Protein AF-A0A2V5JLV6-F1 (afdb_monomer_lite)

Radius of gyration: 25.16 Å; chains: 1; bounding box: 58×33×82 Å

Structure (mmCIF, N/CA/C/O backbone):
data_AF-A0A2V5JLV6-F1
#
_entry.id   AF-A0A2V5JLV6-F1
#
loop_
_atom_site.group_PDB
_atom_site.id
_atom_site.type_symbol
_atom_site.label_atom_id
_atom_site.label_alt_id
_atom_site.label_comp_id
_atom_site.label_asym_id
_atom_site.label_entity_id
_atom_site.label_seq_id
_atom_site.pdbx_PDB_ins_code
_atom_site.Cartn_x
_atom_site.Cartn_y
_atom_site.Cartn_z
_atom_site.occupancy
_atom_site.B_iso_or_equiv
_atom_site.auth_seq_id
_atom_site.auth_comp_id
_atom_site.auth_asym_id
_atom_site.auth_atom_id
_atom_site.pdbx_PDB_model_num
ATOM 1 N N . MET A 1 1 ? 35.215 11.491 -62.407 1.00 51.59 1 MET A N 1
ATOM 2 C CA . MET A 1 1 ? 34.231 10.432 -62.072 1.00 51.59 1 MET A CA 1
ATOM 3 C C . MET A 1 1 ? 34.161 10.226 -60.549 1.00 51.59 1 MET A C 1
ATOM 5 O O . MET A 1 1 ? 34.977 9.497 -60.019 1.00 51.59 1 MET A O 1
ATOM 9 N N . LYS A 1 2 ? 33.256 10.909 -59.821 1.00 55.75 2 LYS A N 1
ATOM 10 C CA . LYS A 1 2 ? 32.978 10.683 -58.368 1.00 55.75 2 LYS A CA 1
ATOM 11 C C . LYS A 1 2 ? 31.490 10.863 -57.978 1.00 55.75 2 LYS A C 1
ATOM 13 O O . LYS A 1 2 ? 31.109 10.663 -56.832 1.00 55.75 2 LYS A O 1
ATOM 18 N N . ARG A 1 3 ? 30.624 11.228 -58.936 1.00 58.38 3 ARG A N 1
ATOM 19 C CA . ARG A 1 3 ? 29.204 11.570 -58.717 1.00 58.38 3 ARG A CA 1
ATOM 20 C C . ARG A 1 3 ? 28.261 10.416 -58.307 1.00 58.38 3 ARG A C 1
ATOM 22 O O . ARG A 1 3 ? 27.319 10.72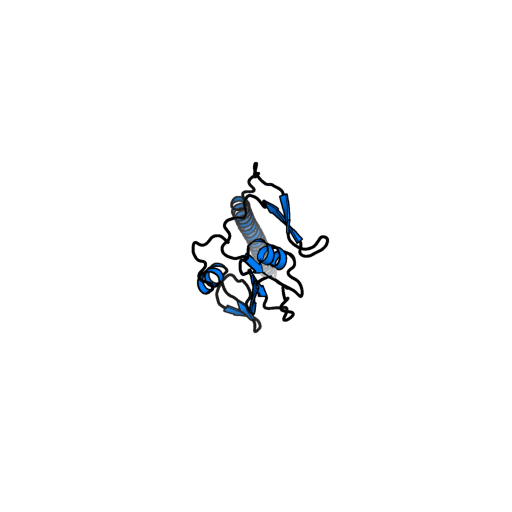1 -57.579 1.00 58.38 3 ARG A O 1
ATOM 29 N N . PRO A 1 4 ? 28.441 9.142 -58.720 1.00 61.03 4 PRO A N 1
ATOM 30 C CA . PRO A 1 4 ? 27.474 8.096 -58.368 1.00 61.03 4 PRO A CA 1
ATOM 31 C C . PRO A 1 4 ? 27.591 7.648 -56.904 1.00 61.03 4 PRO A C 1
ATOM 33 O O . PRO A 1 4 ? 26.571 7.474 -56.249 1.00 61.03 4 PRO A O 1
ATOM 36 N N . SER A 1 5 ? 28.810 7.564 -56.358 1.00 62.44 5 SER A N 1
ATOM 37 C CA . SER A 1 5 ? 29.052 7.182 -54.955 1.00 62.44 5 SER A CA 1
ATOM 38 C C . SER A 1 5 ? 28.413 8.167 -53.969 1.00 62.44 5 SER A C 1
ATOM 40 O O . SER A 1 5 ? 27.720 7.741 -53.055 1.00 62.44 5 SER A O 1
ATOM 42 N N . ILE A 1 6 ? 28.531 9.476 -54.218 1.00 68.44 6 ILE A N 1
ATOM 43 C CA . ILE A 1 6 ? 27.923 10.515 -53.371 1.00 68.44 6 ILE A CA 1
ATOM 44 C C . ILE A 1 6 ? 26.389 10.401 -53.367 1.00 68.44 6 ILE A C 1
ATOM 46 O O . ILE A 1 6 ? 25.769 10.466 -52.310 1.00 68.44 6 ILE A O 1
ATOM 50 N N . ARG A 1 7 ? 25.763 10.178 -54.532 1.00 73.00 7 ARG A N 1
ATOM 51 C CA . ARG A 1 7 ? 24.299 10.023 -54.638 1.00 73.00 7 ARG A CA 1
ATOM 52 C C . ARG A 1 7 ? 23.785 8.788 -53.900 1.00 73.00 7 ARG A C 1
ATOM 54 O O . ARG A 1 7 ? 22.744 8.867 -53.258 1.00 73.00 7 ARG A O 1
ATOM 61 N N . ILE A 1 8 ? 24.523 7.680 -53.969 1.00 76.88 8 ILE A N 1
ATOM 62 C CA . ILE A 1 8 ? 24.183 6.447 -53.250 1.00 76.88 8 ILE A CA 1
ATOM 63 C C . ILE A 1 8 ? 24.282 6.677 -51.741 1.00 76.88 8 ILE A C 1
ATOM 65 O O . ILE A 1 8 ? 23.348 6.346 -51.019 1.00 76.88 8 ILE A O 1
ATOM 69 N N . THR A 1 9 ? 25.353 7.312 -51.258 1.00 77.31 9 THR A N 1
ATOM 70 C CA . THR A 1 9 ? 25.503 7.617 -49.828 1.00 77.31 9 THR A CA 1
ATOM 71 C C . THR A 1 9 ? 24.380 8.521 -49.317 1.00 77.31 9 THR A C 1
ATOM 73 O O . THR A 1 9 ? 23.790 8.218 -48.285 1.00 77.31 9 THR A O 1
ATOM 76 N N . PHE A 1 10 ? 24.019 9.583 -50.047 1.00 80.62 10 PHE A N 1
ATOM 77 C CA . PHE A 1 10 ? 22.891 10.441 -49.665 1.00 80.62 10 PHE A CA 1
ATOM 78 C C . PHE A 1 10 ? 21.557 9.687 -49.644 1.00 80.62 10 PHE A C 1
ATOM 80 O O . PHE A 1 10 ? 20.774 9.878 -48.717 1.00 80.62 10 PHE A O 1
ATOM 87 N N . ALA A 1 11 ? 21.308 8.809 -50.620 1.00 81.19 11 ALA A N 1
ATOM 88 C CA . ALA A 1 11 ? 20.097 7.993 -50.647 1.00 81.19 11 ALA A CA 1
ATOM 89 C C . ALA A 1 11 ? 20.026 7.033 -49.448 1.00 81.19 11 ALA A C 1
ATOM 91 O O . ALA A 1 11 ? 18.981 6.928 -48.812 1.00 81.19 11 ALA A O 1
ATOM 92 N N . VAL A 1 12 ? 21.141 6.386 -49.095 1.00 85.38 12 VAL A N 1
ATOM 93 C CA . VAL A 1 12 ? 21.223 5.487 -47.932 1.00 85.38 12 VAL A CA 1
ATOM 94 C C . VAL A 1 12 ? 20.997 6.249 -46.624 1.00 85.38 12 VAL A C 1
ATOM 96 O O . VAL A 1 12 ? 20.219 5.797 -45.788 1.00 85.38 12 VAL A O 1
ATOM 99 N N . VAL A 1 13 ? 21.616 7.422 -46.455 1.00 87.56 13 VAL A N 1
ATOM 100 C CA . VAL A 1 13 ? 21.426 8.258 -45.256 1.00 87.56 13 VAL A CA 1
ATOM 101 C C . VAL A 1 13 ? 19.980 8.744 -45.145 1.00 87.56 13 VAL A C 1
ATOM 103 O O . VAL A 1 13 ? 19.395 8.670 -44.067 1.00 87.56 13 VAL A O 1
ATOM 106 N N . ALA A 1 14 ? 19.374 9.187 -46.250 1.00 86.88 14 ALA A N 1
ATOM 107 C CA . ALA A 1 14 ? 17.980 9.622 -46.264 1.00 86.88 14 ALA A CA 1
ATOM 108 C C . ALA A 1 14 ? 17.012 8.474 -45.923 1.00 86.88 14 ALA A C 1
ATOM 110 O O . ALA A 1 14 ? 16.089 8.668 -45.134 1.00 86.88 14 ALA A O 1
ATOM 111 N N . LEU A 1 15 ? 17.248 7.271 -46.458 1.00 87.56 15 LEU A N 1
ATOM 112 C CA . LEU A 1 15 ? 16.465 6.073 -46.137 1.00 87.56 15 LEU A CA 1
ATOM 113 C C . LEU A 1 15 ? 16.605 5.672 -44.665 1.00 87.56 15 LEU A C 1
ATOM 115 O O . LEU A 1 15 ? 15.603 5.373 -44.019 1.00 87.56 15 LEU A O 1
ATOM 119 N N . ALA A 1 16 ? 17.823 5.703 -44.119 1.00 87.44 16 ALA A N 1
ATOM 120 C CA . ALA A 1 16 ? 18.063 5.404 -42.711 1.00 87.44 16 ALA A CA 1
ATOM 121 C C . ALA A 1 16 ? 17.366 6.420 -41.791 1.00 87.44 16 ALA A C 1
ATOM 123 O O . ALA A 1 16 ? 16.689 6.026 -40.843 1.00 87.44 16 ALA A O 1
ATOM 124 N N . ALA A 1 17 ? 17.461 7.717 -42.100 1.00 87.12 17 ALA A N 1
ATOM 125 C CA . ALA A 1 17 ? 16.777 8.767 -41.347 1.00 87.12 17 ALA A CA 1
ATOM 126 C C . ALA A 1 17 ? 15.247 8.614 -41.406 1.00 87.12 17 ALA A C 1
ATOM 128 O O . ALA A 1 17 ? 14.577 8.711 -40.378 1.00 87.12 17 ALA A O 1
ATOM 129 N N . ALA A 1 18 ? 14.691 8.309 -42.582 1.00 88.81 18 ALA A N 1
ATOM 130 C CA . ALA A 1 18 ? 13.265 8.039 -42.736 1.00 88.81 18 ALA A CA 1
ATOM 131 C C . ALA A 1 18 ? 12.822 6.813 -41.920 1.00 88.81 18 ALA A C 1
ATOM 133 O O . ALA A 1 18 ? 11.799 6.872 -41.243 1.00 88.81 18 ALA A O 1
ATOM 134 N N . ALA A 1 19 ? 13.604 5.728 -41.921 1.00 89.25 19 ALA A N 1
ATOM 135 C CA . ALA A 1 19 ? 13.303 4.529 -41.140 1.00 89.25 19 ALA A CA 1
ATOM 136 C C . ALA A 1 19 ? 13.286 4.802 -39.625 1.00 89.25 19 ALA A C 1
ATOM 138 O O . ALA A 1 19 ? 12.398 4.308 -38.931 1.00 89.25 19 ALA A O 1
ATOM 139 N N . VAL A 1 20 ? 14.217 5.620 -39.119 1.00 90.88 20 VAL A N 1
ATOM 140 C CA . VAL A 1 20 ? 14.240 6.042 -37.706 1.00 90.88 20 VAL A CA 1
ATOM 141 C C . VAL A 1 20 ? 12.990 6.852 -37.361 1.00 90.88 20 VAL A C 1
ATOM 143 O O . VAL A 1 20 ? 12.290 6.510 -36.410 1.00 90.88 20 VAL A O 1
ATOM 146 N N . LEU A 1 21 ? 12.650 7.860 -38.171 1.00 88.69 21 LEU A N 1
ATOM 147 C CA . LEU A 1 21 ? 11.466 8.698 -37.947 1.00 88.69 21 LEU A CA 1
ATOM 148 C C . LEU A 1 21 ? 10.163 7.886 -37.976 1.00 88.69 21 LEU A C 1
ATOM 150 O O . LEU A 1 21 ? 9.298 8.067 -37.119 1.00 88.69 21 LEU A O 1
ATOM 154 N N . ILE A 1 22 ? 10.026 6.965 -38.934 1.00 90.44 22 ILE A N 1
ATOM 155 C CA . ILE A 1 22 ? 8.870 6.062 -39.030 1.00 90.44 22 ILE A CA 1
ATOM 156 C C . ILE A 1 22 ? 8.808 5.142 -37.804 1.00 90.44 22 ILE A C 1
ATOM 158 O O . ILE A 1 22 ? 7.731 4.944 -37.239 1.00 90.44 22 ILE A O 1
ATOM 162 N N . GLY A 1 23 ? 9.951 4.609 -37.363 1.00 89.12 23 GLY A N 1
ATOM 163 C CA . GLY A 1 23 ? 10.047 3.786 -36.159 1.00 89.12 23 GLY A CA 1
ATOM 164 C C . GLY A 1 23 ? 9.605 4.531 -34.899 1.00 89.12 23 GLY A C 1
ATOM 165 O O . GLY A 1 23 ? 8.836 3.990 -34.101 1.00 89.12 23 GLY A O 1
ATOM 166 N N . ASP A 1 24 ? 10.022 5.786 -34.739 1.00 90.31 24 ASP A N 1
ATOM 167 C CA . ASP A 1 24 ? 9.635 6.614 -33.595 1.00 90.31 24 ASP A CA 1
ATOM 168 C C . ASP A 1 24 ? 8.149 6.979 -33.620 1.00 90.31 24 ASP A C 1
ATOM 170 O O . ASP A 1 24 ? 7.482 6.881 -32.585 1.00 90.31 24 ASP A O 1
ATOM 174 N N . LEU A 1 25 ? 7.597 7.314 -34.790 1.00 91.50 25 LEU A N 1
ATOM 175 C CA . LEU A 1 25 ? 6.160 7.542 -34.974 1.00 91.50 25 LEU A CA 1
ATOM 176 C C . LEU A 1 25 ? 5.340 6.291 -34.632 1.00 91.50 25 LEU A C 1
ATOM 178 O O . LEU A 1 25 ? 4.337 6.388 -33.920 1.00 91.50 25 LEU A O 1
ATOM 182 N N . ALA A 1 26 ? 5.780 5.112 -35.081 1.00 91.44 26 ALA A N 1
ATOM 183 C CA . ALA A 1 26 ? 5.123 3.842 -34.779 1.00 91.44 26 ALA A CA 1
ATOM 184 C C . ALA A 1 26 ? 5.162 3.519 -33.275 1.00 91.44 26 ALA A C 1
ATOM 186 O O . ALA A 1 26 ? 4.138 3.151 -32.696 1.00 91.44 26 ALA A O 1
ATOM 187 N N . ARG A 1 27 ? 6.310 3.725 -32.613 1.00 91.69 27 ARG A N 1
ATOM 188 C CA . ARG A 1 27 ? 6.448 3.567 -31.154 1.00 91.69 27 ARG A CA 1
ATOM 189 C C . ARG A 1 27 ? 5.552 4.534 -30.385 1.00 91.69 27 ARG A C 1
ATOM 191 O O . ARG A 1 27 ? 4.897 4.121 -29.430 1.00 91.69 27 ARG A O 1
ATOM 198 N N . HIS A 1 28 ? 5.472 5.794 -30.813 1.00 92.00 28 HIS A N 1
ATOM 199 C CA . HIS A 1 28 ? 4.573 6.780 -30.210 1.00 92.00 28 HIS A CA 1
ATOM 200 C C . HIS A 1 28 ? 3.107 6.380 -30.372 1.00 92.00 28 HIS A C 1
ATOM 202 O O . HIS A 1 28 ? 2.340 6.465 -29.413 1.00 92.00 28 HIS A O 1
ATOM 208 N N . ALA A 1 29 ? 2.711 5.909 -31.557 1.00 93.00 29 ALA A N 1
ATOM 209 C CA . ALA A 1 29 ? 1.353 5.441 -31.806 1.00 93.00 29 ALA A CA 1
ATOM 210 C C . ALA A 1 29 ? 0.996 4.222 -30.939 1.00 93.00 29 ALA A C 1
ATOM 212 O O . ALA A 1 29 ? -0.059 4.215 -30.306 1.00 93.00 29 ALA A O 1
ATOM 213 N N . ALA A 1 30 ? 1.893 3.237 -30.840 1.00 94.00 30 ALA A N 1
ATOM 214 C CA . ALA A 1 30 ? 1.713 2.075 -29.971 1.00 94.00 30 ALA A CA 1
ATOM 215 C C . ALA A 1 30 ? 1.623 2.477 -28.489 1.00 94.00 30 ALA A C 1
ATOM 217 O O . ALA A 1 30 ? 0.721 2.039 -27.776 1.00 94.00 30 ALA A O 1
ATOM 218 N N . GLY A 1 31 ? 2.506 3.372 -28.037 1.00 94.19 31 GLY A N 1
ATOM 219 C CA . GLY A 1 31 ? 2.486 3.894 -26.674 1.00 94.19 31 GLY A CA 1
ATOM 220 C C . GLY A 1 31 ? 1.229 4.707 -26.355 1.00 94.19 31 GLY A C 1
ATOM 221 O O . GLY A 1 31 ? 0.770 4.687 -25.215 1.00 94.19 31 GLY A O 1
ATOM 222 N N . ARG A 1 32 ? 0.656 5.425 -27.327 1.00 94.56 32 ARG A N 1
ATOM 223 C CA . ARG A 1 32 ? -0.630 6.116 -27.158 1.00 94.56 32 ARG A CA 1
ATOM 224 C C . ARG A 1 32 ? -1.766 5.113 -26.991 1.00 94.56 32 ARG A C 1
ATOM 226 O O . ARG A 1 32 ? -2.487 5.203 -26.007 1.00 94.56 32 ARG A O 1
ATOM 233 N N . LYS A 1 33 ? -1.846 4.116 -27.878 1.00 95.69 33 LYS A N 1
ATOM 234 C CA . LYS A 1 33 ? -2.871 3.064 -27.823 1.00 95.69 33 LYS A CA 1
ATOM 235 C C . LYS A 1 33 ? -2.853 2.310 -26.488 1.00 95.69 33 LYS A C 1
ATOM 237 O O . LYS A 1 33 ? -3.906 2.024 -25.936 1.00 95.69 33 LYS A O 1
ATOM 242 N N . LEU A 1 34 ? -1.665 2.025 -25.946 1.00 94.75 34 LEU A N 1
ATOM 243 C CA . LEU A 1 34 ? -1.534 1.405 -24.625 1.00 94.75 34 LEU A CA 1
ATOM 244 C C . LEU A 1 34 ? -2.044 2.317 -23.499 1.00 94.75 34 LEU A C 1
ATOM 246 O O . LEU A 1 34 ? -2.761 1.850 -22.624 1.00 94.75 34 LEU A O 1
ATOM 250 N N . ARG A 1 35 ? -1.701 3.612 -23.516 1.00 93.75 35 ARG A N 1
ATOM 251 C CA . ARG A 1 35 ? -2.194 4.571 -22.511 1.00 93.75 35 ARG A CA 1
ATOM 252 C C . ARG A 1 35 ? -3.705 4.735 -22.569 1.00 93.75 35 ARG A C 1
ATOM 254 O O . ARG A 1 35 ? -4.329 4.798 -21.523 1.00 93.75 35 ARG A O 1
ATOM 261 N N . GLU A 1 36 ? -4.275 4.790 -23.769 1.00 94.38 36 GLU A N 1
ATOM 262 C CA . GLU A 1 36 ? -5.726 4.844 -23.971 1.00 94.38 36 GLU A CA 1
ATOM 263 C C . GLU A 1 36 ? -6.404 3.582 -23.434 1.00 94.38 36 GLU A C 1
ATOM 265 O O . GLU A 1 36 ? -7.407 3.695 -22.739 1.00 94.38 36 GLU A O 1
ATOM 270 N N . ALA A 1 37 ? -5.828 2.400 -23.682 1.00 93.38 37 ALA A N 1
ATOM 271 C CA . ALA A 1 37 ? -6.331 1.149 -23.120 1.00 93.38 37 ALA A CA 1
ATOM 272 C C . ALA A 1 37 ? -6.275 1.155 -21.583 1.00 93.38 37 ALA A C 1
ATOM 274 O O . ALA A 1 37 ? -7.284 0.903 -20.944 1.00 93.38 37 ALA A O 1
ATOM 275 N N . ILE A 1 38 ? -5.138 1.527 -20.983 1.00 92.06 38 ILE A N 1
ATOM 276 C CA . ILE A 1 38 ? -5.003 1.620 -19.518 1.00 92.06 38 ILE A CA 1
ATOM 277 C C . ILE A 1 38 ? -5.976 2.651 -18.936 1.00 92.06 38 ILE A C 1
ATOM 279 O O . ILE A 1 38 ? -6.621 2.386 -17.928 1.00 92.06 38 ILE A O 1
ATOM 283 N N . LEU A 1 39 ? -6.100 3.824 -19.560 1.00 89.88 39 LEU A N 1
ATOM 284 C CA . LEU A 1 39 ? -7.040 4.851 -19.117 1.00 89.88 39 LEU A CA 1
ATOM 285 C C . LEU A 1 39 ? -8.487 4.355 -19.211 1.00 89.88 39 LEU A C 1
ATOM 287 O O . LEU A 1 39 ? -9.287 4.700 -18.353 1.00 89.88 39 LEU A O 1
ATOM 291 N N . ALA A 1 40 ? -8.817 3.533 -20.210 1.00 90.31 40 ALA A N 1
ATOM 292 C CA . ALA A 1 40 ? -10.134 2.920 -20.318 1.00 90.31 40 ALA A CA 1
ATOM 293 C C . ALA A 1 40 ? -10.412 1.903 -19.196 1.00 90.31 40 ALA A C 1
ATOM 295 O O . ALA A 1 40 ? -11.569 1.752 -18.819 1.00 90.31 40 ALA A O 1
ATOM 296 N N . GLU A 1 41 ? -9.392 1.267 -18.615 1.00 90.94 41 GLU A N 1
ATOM 297 C CA . GLU A 1 41 ? -9.557 0.420 -17.420 1.00 90.94 41 GLU A CA 1
ATOM 298 C C . GLU A 1 41 ? -9.776 1.249 -16.142 1.00 90.94 41 GLU A C 1
ATOM 300 O O . GLU A 1 41 ? -10.450 0.814 -15.207 1.00 90.94 41 GLU A O 1
ATOM 305 N N . LEU A 1 42 ? -9.241 2.475 -16.093 1.00 88.31 42 LEU A N 1
ATOM 306 C CA . LEU A 1 42 ? -9.490 3.415 -15.004 1.00 88.31 42 LEU A CA 1
ATOM 307 C C . LEU A 1 42 ? -10.884 4.026 -15.184 1.00 88.31 42 LEU A C 1
ATOM 309 O O . LEU A 1 42 ? -11.054 5.044 -15.850 1.00 88.31 42 LEU A O 1
ATOM 313 N N . GLN A 1 43 ? -11.888 3.398 -14.574 1.00 83.06 43 GLN A N 1
ATOM 314 C CA . GLN A 1 43 ? -13.281 3.850 -14.576 1.00 83.06 43 GLN A CA 1
ATOM 315 C C . GLN A 1 43 ? -13.652 4.468 -13.214 1.00 83.06 43 GLN A C 1
ATOM 317 O O . GLN A 1 43 ? -14.191 3.765 -12.355 1.00 83.06 43 GLN A O 1
ATOM 322 N N . PRO A 1 44 ? -13.380 5.769 -12.962 1.00 81.38 44 PRO A N 1
ATOM 323 C CA . PRO A 1 44 ? -13.852 6.430 -11.755 1.00 81.38 44 PRO A CA 1
ATOM 324 C C . PRO A 1 44 ? -15.374 6.355 -11.680 1.00 81.38 44 PRO A C 1
ATOM 326 O O . PRO A 1 44 ? -16.082 6.827 -12.569 1.00 81.38 44 PRO A O 1
ATOM 329 N N . VAL A 1 45 ? -15.881 5.800 -10.587 1.00 82.50 45 VAL A N 1
ATOM 330 C CA . VAL A 1 45 ? -17.311 5.796 -10.287 1.00 82.50 45 VAL A CA 1
ATOM 331 C C . VAL A 1 45 ? -17.592 6.792 -9.172 1.00 82.50 45 VAL A C 1
ATOM 333 O O . VAL A 1 45 ? -16.911 6.821 -8.148 1.00 82.50 45 VAL A O 1
ATOM 336 N N . ALA A 1 46 ? -18.613 7.626 -9.361 1.00 83.81 46 ALA A N 1
ATOM 337 C CA . ALA A 1 46 ? -19.096 8.491 -8.296 1.00 83.81 46 ALA A CA 1
ATOM 338 C C . ALA A 1 46 ? -19.882 7.647 -7.281 1.00 83.81 46 ALA A C 1
ATOM 340 O O . ALA A 1 46 ? -21.011 7.225 -7.550 1.00 83.81 46 ALA A O 1
ATOM 341 N N . LEU A 1 47 ? -19.291 7.405 -6.111 1.00 86.50 47 LEU A N 1
ATOM 342 C CA . LEU A 1 47 ? -19.970 6.733 -5.006 1.00 86.50 47 LEU A CA 1
ATOM 343 C C . LEU A 1 47 ? -20.974 7.696 -4.360 1.00 86.50 47 LEU A C 1
ATOM 345 O O . LEU A 1 47 ? -20.594 8.718 -3.793 1.00 86.50 47 LEU A O 1
ATOM 349 N N . LYS A 1 48 ? -22.271 7.377 -4.444 1.00 87.75 48 LYS A N 1
ATOM 350 C CA . LYS A 1 48 ? -23.347 8.225 -3.894 1.00 87.75 48 LYS A CA 1
ATOM 351 C C . LYS A 1 48 ? -23.544 8.070 -2.382 1.00 87.75 48 LYS A C 1
ATOM 353 O O . LYS A 1 48 ? -24.145 8.938 -1.764 1.00 87.75 48 LYS A O 1
ATOM 358 N N . ASN A 1 49 ? -23.069 6.975 -1.795 1.00 92.69 49 ASN A N 1
ATOM 359 C CA . ASN A 1 49 ? -23.259 6.609 -0.391 1.00 92.69 49 ASN A CA 1
ATOM 360 C C . ASN A 1 49 ? -21.920 6.518 0.357 1.00 92.69 49 ASN A C 1
ATOM 362 O O . ASN A 1 49 ? -21.704 5.576 1.108 1.00 92.69 49 ASN A O 1
ATOM 366 N N . CYS A 1 50 ? -21.012 7.466 0.127 1.00 93.81 50 CYS A N 1
ATOM 367 C CA . CYS A 1 50 ? -19.712 7.515 0.788 1.00 93.81 50 CYS A CA 1
ATOM 368 C C . CYS A 1 50 ? -19.706 8.566 1.903 1.00 93.81 50 CYS A C 1
ATOM 370 O O . CYS A 1 50 ? -19.812 9.764 1.636 1.00 93.81 50 CYS A O 1
ATOM 372 N N . THR A 1 51 ? -19.525 8.123 3.142 1.00 95.56 51 THR A N 1
ATOM 373 C CA . THR A 1 51 ? -19.190 8.986 4.274 1.00 95.56 51 THR A CA 1
ATOM 374 C C . THR A 1 51 ? -17.673 9.110 4.332 1.00 95.56 51 THR A C 1
ATOM 376 O O . THR A 1 51 ? -16.973 8.180 4.733 1.00 95.56 51 THR A O 1
ATOM 379 N N . LEU A 1 52 ? -17.154 10.247 3.865 1.00 95.19 52 LEU A N 1
ATOM 380 C CA . LEU A 1 52 ? -15.714 10.488 3.821 1.00 95.19 52 LEU A CA 1
ATOM 381 C C . LEU A 1 52 ? -15.144 10.643 5.232 1.00 95.19 52 LEU A C 1
ATOM 383 O O . LEU A 1 52 ? -15.558 11.515 5.997 1.00 95.19 52 LEU A O 1
ATOM 387 N N . LYS A 1 53 ? -14.122 9.846 5.530 1.00 95.44 53 LYS A N 1
ATOM 388 C CA . LYS A 1 53 ? -13.355 9.893 6.770 1.00 95.44 53 LYS A CA 1
ATOM 389 C C . LYS A 1 53 ? -11.869 9.865 6.456 1.00 95.44 53 LYS A C 1
ATOM 391 O O . LYS A 1 53 ? -11.427 9.135 5.572 1.00 95.44 53 LYS A O 1
ATOM 396 N N . ARG A 1 54 ? -11.093 10.655 7.196 1.00 96.06 54 ARG A N 1
ATOM 397 C CA . ARG A 1 54 ? -9.631 10.579 7.166 1.00 96.06 54 ARG A CA 1
ATOM 398 C C . ARG A 1 54 ? -9.154 9.381 7.989 1.00 96.06 54 ARG A C 1
ATOM 400 O O . ARG A 1 54 ? -9.581 9.226 9.133 1.00 96.06 54 ARG A O 1
ATOM 407 N N . PHE A 1 55 ? -8.257 8.601 7.404 1.00 96.75 55 PHE A N 1
ATOM 408 C CA . PHE A 1 55 ? -7.485 7.542 8.043 1.00 96.75 55 PHE A CA 1
ATOM 409 C C . PHE A 1 55 ? -6.018 7.937 8.043 1.00 96.75 55 PHE A C 1
ATOM 411 O O . PHE A 1 55 ? -5.526 8.347 6.996 1.00 96.75 55 PHE A O 1
ATOM 418 N N . GLY A 1 56 ? -5.339 7.824 9.181 1.00 95.88 56 GLY A N 1
ATOM 419 C CA . GLY A 1 56 ? -3.953 8.272 9.344 1.00 95.88 56 GLY A CA 1
ATOM 420 C C . GLY A 1 56 ? -3.821 9.759 9.690 1.00 95.88 56 GLY A C 1
ATOM 421 O O . GLY A 1 56 ? -4.783 10.403 10.122 1.00 95.88 56 GLY A O 1
ATOM 422 N N . SER A 1 57 ? -2.613 10.310 9.552 1.00 92.69 57 SER A N 1
ATOM 423 C CA . SER A 1 57 ? -2.293 11.642 10.081 1.00 92.69 57 SER A CA 1
ATOM 424 C C . SER A 1 57 ? -2.889 12.801 9.254 1.00 92.69 57 SER A C 1
ATOM 426 O O . SER A 1 57 ? -3.408 12.638 8.143 1.00 92.69 57 SER A O 1
ATOM 428 N N . ALA A 1 58 ? -2.860 14.011 9.822 1.00 90.56 58 ALA A N 1
ATOM 429 C CA . ALA A 1 58 ? -3.426 15.207 9.198 1.00 90.56 58 ALA A CA 1
ATOM 430 C C . ALA A 1 58 ? -2.612 15.723 7.999 1.00 90.56 58 ALA A C 1
ATOM 432 O O . ALA A 1 58 ? -3.207 16.255 7.061 1.00 90.56 58 ALA A O 1
ATOM 433 N N . ASN A 1 59 ? -1.284 15.569 8.036 1.00 83.69 59 ASN A N 1
ATOM 434 C CA . ASN A 1 59 ? -0.370 16.230 7.099 1.00 83.69 59 ASN A CA 1
ATOM 435 C C . ASN A 1 59 ? 0.291 15.252 6.121 1.00 83.69 59 ASN A C 1
ATOM 437 O O . ASN A 1 59 ? 0.379 15.564 4.938 1.00 83.69 59 ASN A O 1
ATOM 441 N N . ASP A 1 60 ? 0.737 14.092 6.607 1.00 83.69 60 ASP A N 1
ATOM 442 C CA . ASP A 1 60 ? 1.418 13.069 5.807 1.00 83.69 60 ASP A CA 1
ATOM 443 C C . ASP A 1 60 ? 1.049 11.660 6.292 1.00 83.69 60 ASP A C 1
ATOM 445 O O . ASP A 1 60 ? 0.858 11.442 7.484 1.00 83.69 60 ASP A O 1
ATOM 449 N N . GLY A 1 61 ? 0.889 10.707 5.380 1.00 87.06 61 GLY A N 1
ATOM 450 C CA . GLY A 1 61 ? 0.464 9.347 5.721 1.00 87.06 61 GLY A CA 1
ATOM 451 C C . GLY A 1 61 ? -1.032 9.198 6.020 1.00 87.06 61 GLY A C 1
ATOM 452 O O . GLY A 1 61 ? -1.427 8.205 6.625 1.00 87.06 61 GLY A O 1
ATOM 453 N N . GLY A 1 62 ? -1.878 10.159 5.621 1.00 92.38 62 GLY A N 1
ATOM 454 C CA . GLY A 1 62 ? -3.329 10.068 5.801 1.00 92.38 62 GLY A CA 1
ATOM 455 C C . GLY A 1 62 ? -4.152 10.219 4.519 1.00 92.38 62 GLY A C 1
ATOM 456 O O . GLY A 1 62 ? -3.896 11.109 3.709 1.00 92.38 62 GLY A O 1
ATOM 457 N N . TYR A 1 63 ? -5.199 9.402 4.381 1.00 93.81 63 TYR A N 1
ATOM 458 C CA . TYR A 1 63 ? -6.055 9.310 3.192 1.00 93.81 63 TYR A CA 1
ATOM 459 C C . TYR A 1 63 ? -7.538 9.463 3.537 1.00 93.81 63 TYR A C 1
ATOM 461 O O . TYR A 1 63 ? -7.978 9.095 4.626 1.00 93.81 63 TYR A O 1
ATOM 469 N N . LEU A 1 64 ? -8.325 9.998 2.600 1.00 93.56 64 LEU A N 1
ATOM 470 C CA . LEU A 1 64 ? -9.785 9.974 2.692 1.00 93.56 64 LEU A CA 1
ATOM 471 C C . LEU A 1 64 ? -10.314 8.641 2.158 1.00 93.56 64 LEU A C 1
ATOM 473 O O . LEU A 1 64 ? -10.006 8.261 1.031 1.00 93.56 64 LEU A O 1
ATOM 477 N N . MET A 1 65 ? -11.140 7.967 2.952 1.00 93.94 65 MET A N 1
ATOM 478 C CA . MET A 1 65 ? -11.828 6.730 2.582 1.00 93.94 65 MET A CA 1
ATOM 479 C C . MET A 1 65 ? -13.318 6.829 2.922 1.00 93.94 65 MET A C 1
ATOM 481 O O . MET A 1 65 ? -13.729 7.675 3.717 1.00 93.94 65 MET A O 1
ATOM 485 N N . CYS A 1 66 ? -14.129 5.951 2.336 1.00 94.19 66 CYS A N 1
ATOM 486 C CA . CYS A 1 66 ? -15.544 5.814 2.675 1.00 94.19 66 CYS A CA 1
ATOM 487 C C . CYS A 1 66 ? -15.697 4.896 3.895 1.00 94.19 66 CYS A C 1
ATOM 489 O O . CYS A 1 66 ? -15.709 3.675 3.743 1.00 94.19 66 CYS A O 1
ATOM 491 N N . GLU A 1 67 ? -15.811 5.458 5.102 1.00 95.19 67 GLU A N 1
ATOM 492 C CA . GLU A 1 67 ? -15.808 4.658 6.343 1.00 95.19 67 GLU A CA 1
ATOM 493 C C . GLU A 1 67 ? -16.967 3.664 6.420 1.00 95.19 67 GLU A C 1
ATOM 495 O O . GLU A 1 67 ? -16.838 2.589 6.989 1.00 95.19 67 GLU A O 1
ATOM 500 N N . ASN A 1 68 ? -18.096 3.999 5.806 1.00 94.44 68 ASN A N 1
ATOM 501 C CA . ASN A 1 68 ? -19.299 3.182 5.828 1.00 94.44 68 ASN A CA 1
ATOM 502 C C . ASN A 1 68 ? -19.312 2.075 4.756 1.00 94.44 68 ASN A C 1
ATOM 504 O O . ASN A 1 68 ? -20.299 1.349 4.668 1.00 94.44 68 ASN A O 1
ATOM 508 N N . LEU A 1 69 ? -18.275 1.986 3.911 1.00 92.62 69 LEU A N 1
ATOM 509 C CA . LEU A 1 69 ? -18.179 1.015 2.809 1.00 92.62 69 LEU A CA 1
ATOM 510 C C . LEU A 1 69 ? -16.946 0.107 2.896 1.00 92.62 69 LEU A C 1
ATOM 512 O O . LEU A 1 69 ? -16.794 -0.772 2.053 1.00 92.62 69 LEU A O 1
ATOM 516 N N . VAL A 1 70 ? -16.058 0.332 3.867 1.00 92.00 70 VAL A N 1
ATOM 517 C CA . VAL A 1 70 ? -14.816 -0.446 4.004 1.00 92.00 70 VAL A CA 1
ATOM 518 C C . VAL A 1 70 ? -15.043 -1.794 4.688 1.00 92.00 70 VAL A C 1
ATOM 520 O O . VAL A 1 70 ? -14.324 -2.747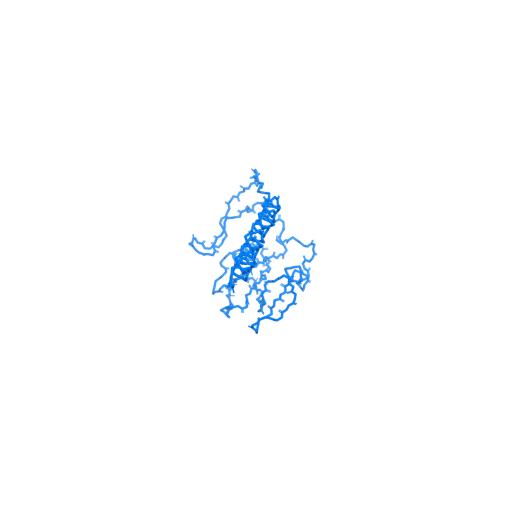 4.417 1.00 92.00 70 VAL A O 1
ATOM 523 N N . GLU A 1 71 ? -16.056 -1.898 5.548 1.00 91.44 71 GLU A N 1
ATOM 524 C CA . GLU A 1 71 ? -16.377 -3.151 6.222 1.00 91.44 71 GLU A CA 1
ATOM 525 C C . GLU A 1 71 ? -17.309 -4.045 5.392 1.00 91.44 71 GLU A C 1
ATOM 527 O O . GLU A 1 71 ? -18.202 -3.559 4.688 1.00 91.44 71 GLU A O 1
ATOM 532 N N . PRO A 1 72 ? -17.182 -5.376 5.536 1.00 92.12 72 PRO A N 1
ATOM 533 C CA . PRO A 1 72 ? -16.153 -6.096 6.288 1.00 92.12 72 PRO A CA 1
ATOM 534 C C . PRO A 1 72 ? -14.802 -6.107 5.559 1.00 92.12 72 PRO A C 1
ATOM 536 O O . PRO A 1 72 ? -14.752 -6.217 4.333 1.00 92.12 72 PRO A O 1
ATOM 539 N N . LEU A 1 73 ? -13.731 -6.055 6.347 1.00 94.75 73 LEU A N 1
ATOM 540 C CA . LEU A 1 73 ? -12.340 -6.056 5.905 1.00 94.75 73 LEU A CA 1
ATOM 541 C C . LEU A 1 73 ? -11.617 -7.231 6.573 1.00 94.75 73 LEU A C 1
ATOM 543 O O . LEU A 1 73 ? -11.795 -7.438 7.771 1.00 94.75 73 LEU A O 1
ATOM 547 N N . ASP A 1 74 ? -10.821 -7.995 5.822 1.00 95.69 74 ASP A N 1
ATOM 548 C CA . ASP A 1 74 ? -10.050 -9.121 6.371 1.00 95.69 74 ASP A CA 1
ATOM 549 C C . ASP A 1 74 ? -8.592 -8.725 6.681 1.00 95.69 74 ASP A C 1
ATOM 551 O O . ASP A 1 74 ? -7.991 -9.240 7.624 1.00 95.69 74 ASP A O 1
ATOM 555 N N . ALA A 1 75 ? -8.012 -7.813 5.893 1.00 97.38 75 ALA A N 1
ATOM 556 C CA . ALA A 1 75 ? -6.646 -7.312 6.053 1.00 97.38 75 ALA A CA 1
ATOM 557 C C . ALA A 1 75 ? -6.437 -6.017 5.261 1.00 97.38 75 ALA A C 1
ATOM 559 O O . ALA A 1 75 ? -7.099 -5.810 4.251 1.00 97.38 75 ALA A O 1
ATOM 560 N N . GLY A 1 76 ? -5.472 -5.192 5.668 1.00 96.88 76 GLY A N 1
ATOM 561 C CA . GLY A 1 76 ? -4.976 -4.077 4.855 1.00 96.88 76 GLY A CA 1
ATOM 562 C C . GLY A 1 76 ? -3.640 -4.398 4.180 1.00 96.88 76 GLY A C 1
ATOM 563 O O . GLY A 1 76 ? -2.882 -5.248 4.650 1.00 96.88 76 GLY A O 1
ATOM 564 N N . TYR A 1 77 ? -3.335 -3.695 3.090 1.00 97.38 77 TYR A N 1
ATOM 565 C CA . TYR A 1 77 ? -2.063 -3.797 2.371 1.00 97.38 77 TYR A CA 1
ATOM 566 C C . TYR A 1 77 ? -1.466 -2.408 2.156 1.00 97.38 77 TYR A C 1
ATOM 568 O O . TYR A 1 77 ? -2.113 -1.544 1.569 1.00 97.38 77 TYR A O 1
ATOM 576 N N . SER A 1 78 ? -0.230 -2.211 2.611 1.00 95.81 78 SER A N 1
ATOM 577 C CA . SER A 1 78 ? 0.503 -0.950 2.487 1.00 95.81 78 SER A C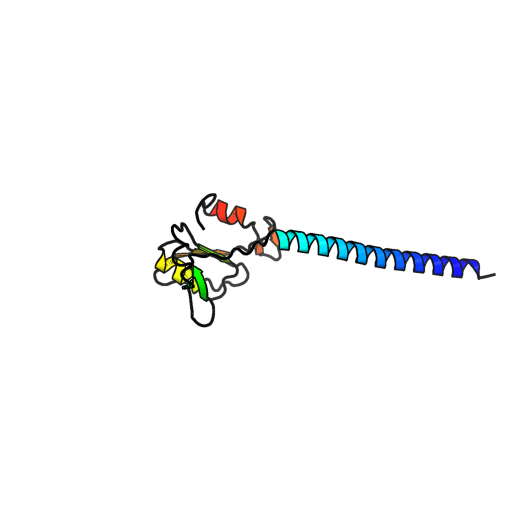A 1
ATOM 578 C C . SER A 1 78 ? 1.822 -1.196 1.759 1.00 95.81 78 SER A C 1
ATOM 580 O O . SER A 1 78 ? 2.614 -2.048 2.163 1.00 95.81 78 SER A O 1
ATOM 582 N N . TYR A 1 79 ? 2.042 -0.489 0.654 1.00 95.19 79 TYR A N 1
ATOM 583 C CA . TYR A 1 79 ? 3.182 -0.687 -0.242 1.00 95.19 79 TYR A CA 1
ATOM 584 C C . TYR A 1 79 ? 4.055 0.561 -0.285 1.00 95.19 79 TYR A C 1
ATOM 586 O O . TYR A 1 79 ? 3.533 1.665 -0.427 1.00 95.19 79 TYR A O 1
ATOM 594 N N . GLY A 1 80 ? 5.374 0.375 -0.244 1.00 91.38 80 GLY A N 1
ATOM 595 C CA . GLY A 1 80 ? 6.327 1.484 -0.215 1.00 91.38 80 GLY A CA 1
ATOM 596 C C . GLY A 1 80 ? 6.357 2.182 1.145 1.00 91.38 80 GLY A C 1
ATOM 597 O O . GLY A 1 80 ? 6.369 3.412 1.198 1.00 91.38 80 GLY A O 1
ATOM 598 N N . VAL A 1 81 ? 6.253 1.410 2.234 1.00 91.12 81 VAL A N 1
ATOM 599 C CA . VAL A 1 81 ? 6.254 1.969 3.589 1.00 91.12 81 VAL A CA 1
ATOM 600 C C . VAL A 1 81 ? 7.652 2.468 3.963 1.00 91.12 81 VAL A C 1
ATOM 602 O O . VAL A 1 81 ? 8.625 1.719 3.957 1.00 91.12 81 VAL A O 1
ATOM 605 N N . GLY A 1 82 ? 7.741 3.748 4.317 1.00 86.62 82 GLY A N 1
ATOM 606 C CA . GLY A 1 82 ? 8.956 4.332 4.878 1.00 86.62 82 GLY A CA 1
ATOM 607 C C . GLY A 1 82 ? 9.034 4.118 6.388 1.00 86.62 82 GLY A C 1
ATOM 608 O O . GLY A 1 82 ? 8.651 3.080 6.928 1.00 86.62 82 GLY A O 1
ATOM 609 N N . SER A 1 83 ? 9.469 5.148 7.106 1.00 88.75 83 SER A N 1
ATOM 610 C CA . SER A 1 83 ? 9.512 5.153 8.573 1.00 88.75 83 SER A CA 1
ATOM 611 C C . SER A 1 83 ? 8.151 5.321 9.254 1.00 88.75 83 SER A C 1
ATOM 613 O O . SER A 1 83 ? 8.072 5.200 10.478 1.00 88.75 83 SER A O 1
ATOM 615 N N . ASN A 1 84 ? 7.084 5.578 8.494 1.00 90.56 84 ASN A N 1
ATOM 616 C CA . ASN A 1 84 ? 5.721 5.740 8.988 1.00 90.56 84 ASN A CA 1
ATOM 617 C C . ASN A 1 84 ? 4.688 5.039 8.088 1.00 90.56 84 ASN A C 1
ATOM 619 O O . ASN A 1 84 ? 4.846 4.932 6.875 1.00 90.56 84 ASN A O 1
ATOM 623 N N . ASP A 1 85 ? 3.599 4.586 8.709 1.00 94.94 85 ASP A N 1
ATOM 624 C CA . ASP A 1 85 ? 2.398 4.090 8.027 1.00 94.94 85 ASP A CA 1
ATOM 625 C C . ASP A 1 85 ? 1.163 4.434 8.870 1.00 94.94 85 ASP A C 1
ATOM 627 O O . ASP A 1 85 ? 0.514 3.580 9.479 1.00 94.94 85 ASP A O 1
ATOM 631 N N . ASP A 1 86 ? 0.880 5.732 8.983 1.00 95.88 86 ASP A N 1
ATOM 632 C CA . ASP A 1 86 ? -0.199 6.224 9.844 1.00 95.88 86 ASP A CA 1
ATOM 633 C C . ASP A 1 86 ? -1.573 5.743 9.361 1.00 95.88 86 ASP A C 1
ATOM 635 O O . ASP A 1 86 ? -2.445 5.426 10.173 1.00 95.88 86 ASP A O 1
ATOM 639 N N . TRP A 1 87 ? -1.753 5.641 8.041 1.00 96.50 87 TRP A N 1
ATOM 640 C CA . TRP A 1 87 ? -2.940 5.064 7.421 1.00 96.50 87 TRP A CA 1
ATOM 641 C C . TRP A 1 87 ? -3.132 3.609 7.835 1.00 96.50 87 TRP A C 1
ATOM 643 O O . TRP A 1 87 ? -4.181 3.274 8.391 1.00 96.50 87 TRP A O 1
ATOM 653 N N . GLY A 1 88 ? -2.118 2.764 7.620 1.00 96.75 88 GLY A N 1
ATOM 654 C CA . GLY A 1 88 ? -2.179 1.356 7.987 1.00 96.75 88 GLY A CA 1
ATOM 655 C C . GLY A 1 88 ? -2.433 1.194 9.481 1.00 96.75 88 GLY A C 1
ATOM 656 O O . GLY A 1 88 ? -3.215 0.338 9.896 1.00 96.75 88 GLY A O 1
ATOM 657 N N . CYS A 1 89 ? -1.831 2.050 10.308 1.00 97.31 89 CYS A N 1
ATOM 658 C CA . CYS A 1 89 ? -1.998 1.975 11.751 1.00 97.31 89 CYS A CA 1
ATOM 659 C C . CYS A 1 89 ? -3.435 2.303 12.180 1.00 97.31 89 CYS A C 1
ATOM 661 O O . CYS A 1 89 ? -4.014 1.585 12.998 1.00 97.31 89 CYS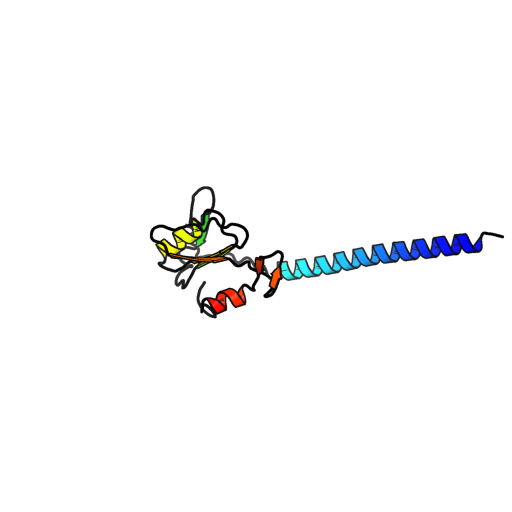 A O 1
ATOM 663 N N . ASP A 1 90 ? -4.048 3.341 11.604 1.00 97.25 90 ASP A N 1
ATOM 664 C CA . ASP A 1 90 ? -5.441 3.699 11.895 1.00 97.25 90 ASP A CA 1
ATOM 665 C C . ASP A 1 90 ? -6.423 2.636 11.371 1.00 97.25 90 ASP A C 1
ATOM 667 O O . ASP A 1 90 ? -7.349 2.255 12.087 1.00 97.25 90 ASP A O 1
ATOM 671 N N . VAL A 1 91 ? -6.186 2.078 10.175 1.00 97.19 91 VAL A N 1
ATOM 672 C CA . VAL A 1 91 ? -6.970 0.951 9.629 1.00 97.19 91 VAL A CA 1
ATOM 673 C C . VAL A 1 91 ? -6.898 -0.262 10.556 1.00 97.19 91 VAL A C 1
ATOM 675 O O . VAL A 1 91 ? -7.933 -0.808 10.944 1.00 97.19 91 VAL A O 1
ATOM 678 N N . SER A 1 92 ? -5.689 -0.658 10.959 1.00 97.94 92 SER A N 1
ATOM 679 C CA . SER A 1 92 ? -5.481 -1.829 11.806 1.00 97.94 92 SER A CA 1
ATOM 680 C C . SER A 1 92 ? -6.121 -1.671 13.185 1.00 97.94 92 SER A C 1
ATOM 682 O O . SER A 1 92 ? -6.808 -2.576 13.656 1.00 97.94 92 SER A O 1
ATOM 684 N N . ARG A 1 93 ? -5.953 -0.504 13.821 1.00 97.44 93 ARG A N 1
ATOM 685 C CA . ARG A 1 93 ? -6.565 -0.195 15.122 1.00 97.44 93 ARG A CA 1
ATOM 686 C C . ARG A 1 93 ? -8.085 -0.188 15.055 1.00 97.44 93 ARG A C 1
ATOM 688 O O . ARG A 1 93 ? -8.730 -0.721 15.952 1.00 97.44 93 ARG A O 1
ATOM 695 N N . ARG A 1 94 ? -8.650 0.453 14.027 1.00 95.69 94 ARG A N 1
ATOM 696 C CA . ARG A 1 94 ? -10.096 0.678 13.921 1.00 95.69 94 ARG A CA 1
ATOM 697 C C . ARG A 1 94 ? -10.860 -0.596 13.588 1.00 95.69 94 ARG A C 1
ATOM 699 O O . ARG A 1 94 ? -11.926 -0.806 14.154 1.00 95.69 94 ARG A O 1
ATOM 706 N N . TYR A 1 95 ? -10.325 -1.413 12.685 1.00 96.31 95 TYR A N 1
ATOM 707 C CA . TYR A 1 95 ? -11.009 -2.611 12.190 1.00 96.31 95 TYR A CA 1
ATOM 708 C C . TYR A 1 95 ? -10.463 -3.913 12.771 1.00 96.31 95 TYR A C 1
ATOM 710 O O . TYR A 1 95 ? -10.986 -4.979 12.471 1.00 96.31 95 TYR A O 1
ATOM 718 N N . HIS A 1 96 ? -9.434 -3.839 13.618 1.00 96.81 96 HIS A N 1
ATOM 719 C CA . HIS A 1 96 ? -8.808 -4.997 14.258 1.00 96.81 96 HIS A CA 1
ATOM 720 C C . HIS A 1 96 ? -8.295 -6.048 13.259 1.00 96.81 96 HIS A C 1
ATOM 722 O O . HIS A 1 96 ? -8.315 -7.247 13.536 1.00 96.81 96 HIS A O 1
ATOM 728 N N . VAL A 1 97 ? -7.803 -5.587 12.106 1.00 97.31 97 VAL A N 1
ATOM 729 C CA . VAL A 1 97 ? -7.231 -6.431 11.047 1.00 97.31 97 VAL A CA 1
ATOM 730 C C . VAL A 1 97 ? -5.717 -6.246 10.940 1.00 97.31 97 VAL A C 1
ATOM 732 O O . VAL A 1 97 ? -5.211 -5.152 11.221 1.00 97.31 97 VAL A O 1
ATOM 735 N N . PRO A 1 98 ? -4.960 -7.273 10.515 1.00 97.62 98 PRO A N 1
ATOM 736 C CA . PRO A 1 98 ? -3.550 -7.098 10.204 1.00 97.62 98 PRO A CA 1
ATOM 737 C C . PRO A 1 98 ? -3.366 -6.215 8.964 1.00 97.62 98 PRO A C 1
ATOM 739 O O . PRO A 1 98 ? -4.132 -6.301 8.003 1.00 97.62 98 PRO A O 1
ATOM 742 N N . VAL A 1 99 ? -2.308 -5.405 8.961 1.00 98.06 99 VAL A N 1
ATOM 743 C CA . VAL A 1 99 ? -1.840 -4.697 7.764 1.00 98.06 99 VAL A CA 1
ATOM 744 C C . VAL A 1 99 ? -0.522 -5.304 7.306 1.00 98.06 99 VAL A C 1
ATOM 746 O O . VAL A 1 99 ? 0.470 -5.299 8.036 1.00 98.06 99 VAL A O 1
ATOM 749 N N . HIS A 1 100 ? -0.525 -5.845 6.090 1.00 97.69 100 HIS A N 1
ATOM 750 C CA . HIS A 1 100 ? 0.662 -6.368 5.429 1.00 97.69 100 HIS A CA 1
ATOM 751 C C . HIS A 1 100 ? 1.421 -5.216 4.782 1.00 97.69 100 HIS A C 1
ATOM 753 O O . HIS A 1 100 ? 0.921 -4.561 3.869 1.00 97.69 100 HIS A O 1
ATOM 759 N N . GLN A 1 101 ? 2.630 -4.979 5.269 1.00 97.06 101 GLN A N 1
ATOM 760 C CA . GLN A 1 101 ? 3.480 -3.886 4.829 1.00 97.06 101 GLN A CA 1
ATOM 761 C C . GLN A 1 101 ? 4.589 -4.417 3.934 1.00 97.06 101 GLN A C 1
ATOM 763 O O . GLN A 1 101 ? 5.276 -5.361 4.312 1.00 97.06 101 GLN A O 1
ATOM 768 N N . TYR A 1 102 ? 4.777 -3.811 2.770 1.00 95.81 102 TYR A N 1
ATOM 769 C CA . TYR A 1 102 ? 5.775 -4.223 1.788 1.00 95.81 102 TYR A CA 1
ATOM 770 C C . TYR A 1 102 ? 6.699 -3.058 1.459 1.00 95.81 102 TYR A C 1
ATOM 772 O O . TYR A 1 102 ? 6.266 -2.072 0.862 1.00 95.81 102 TYR A O 1
ATOM 780 N N . ASP A 1 103 ? 7.974 -3.193 1.806 1.00 94.50 103 ASP A N 1
ATOM 781 C CA . ASP A 1 103 ? 9.033 -2.298 1.346 1.00 94.50 103 ASP A CA 1
ATOM 782 C C . ASP A 1 103 ? 10.360 -3.066 1.271 1.00 94.50 103 ASP A C 1
ATOM 784 O O . ASP A 1 103 ? 10.656 -3.906 2.121 1.00 94.50 103 ASP A O 1
ATOM 788 N N . CYS A 1 104 ? 11.148 -2.811 0.226 1.00 92.94 104 CYS A N 1
ATOM 789 C CA . CYS A 1 104 ? 12.464 -3.424 0.034 1.00 92.94 104 CYS A CA 1
ATOM 790 C C . CYS A 1 104 ? 13.596 -2.397 -0.185 1.00 92.94 104 CYS A C 1
ATOM 792 O O . CYS A 1 104 ? 14.718 -2.749 -0.570 1.00 92.94 104 CYS A O 1
ATOM 794 N N . PHE A 1 105 ? 13.309 -1.116 0.046 1.00 90.25 105 PHE A N 1
ATOM 795 C CA . PHE A 1 105 ? 14.227 0.016 -0.029 1.00 90.25 105 PHE A CA 1
ATOM 796 C C . PHE A 1 105 ? 14.537 0.602 1.352 1.00 90.25 105 PHE A C 1
ATOM 798 O O . PHE A 1 105 ? 15.698 0.935 1.593 1.00 90.25 105 PHE A O 1
ATOM 805 N N . ASP A 1 106 ? 13.549 0.688 2.245 1.00 83.75 106 ASP A N 1
ATOM 806 C CA . ASP A 1 106 ? 13.690 1.255 3.588 1.00 83.75 106 ASP A CA 1
ATOM 807 C C . ASP A 1 106 ? 13.612 0.166 4.685 1.00 83.75 106 ASP A C 1
ATOM 809 O O . ASP A 1 106 ? 12.628 -0.574 4.770 1.00 83.75 106 ASP A O 1
ATOM 813 N N . PRO A 1 107 ? 14.633 0.027 5.558 1.00 74.38 107 PRO A N 1
ATOM 814 C CA . PRO A 1 107 ? 14.591 -0.905 6.681 1.00 74.38 107 PRO A CA 1
ATOM 815 C C . PRO A 1 107 ? 13.851 -0.373 7.922 1.00 74.38 107 PRO A C 1
ATOM 817 O O . PRO A 1 107 ? 13.850 -1.074 8.935 1.00 74.38 107 PRO A O 1
ATOM 820 N N . ALA A 1 108 ? 13.271 0.833 7.896 1.00 80.44 108 ALA A N 1
ATOM 821 C CA . ALA A 1 108 ? 12.740 1.510 9.080 1.00 80.44 108 ALA A CA 1
ATOM 822 C C . ALA A 1 108 ? 11.613 0.756 9.806 1.00 80.44 108 ALA A C 1
ATOM 824 O O . ALA A 1 108 ? 11.456 0.975 11.004 1.00 80.44 108 ALA A O 1
ATOM 825 N N . ARG A 1 109 ? 10.891 -0.153 9.122 1.00 88.75 109 ARG A N 1
ATOM 826 C CA . ARG A 1 109 ? 9.890 -1.088 9.689 1.00 88.75 109 ARG A CA 1
ATOM 827 C C . ARG A 1 109 ? 9.028 -0.433 10.780 1.00 88.75 109 ARG A C 1
ATOM 829 O O . ARG A 1 109 ? 9.255 -0.691 11.967 1.00 88.75 109 ARG A O 1
ATOM 836 N N . PRO A 1 110 ? 8.059 0.415 10.399 1.00 90.38 110 PRO A N 1
ATOM 837 C CA . PRO A 1 110 ? 7.268 1.162 11.363 1.00 90.38 110 PRO A CA 1
ATOM 838 C C . PRO A 1 110 ? 6.521 0.220 12.309 1.00 90.38 110 PRO A C 1
ATOM 840 O O . PRO A 1 110 ? 6.164 -0.903 11.954 1.00 90.38 110 PRO A O 1
ATOM 843 N N . THR A 1 111 ? 6.259 0.692 13.523 1.00 93.12 111 THR A N 1
ATOM 844 C CA . THR A 1 111 ? 5.414 0.001 14.501 1.00 93.12 111 T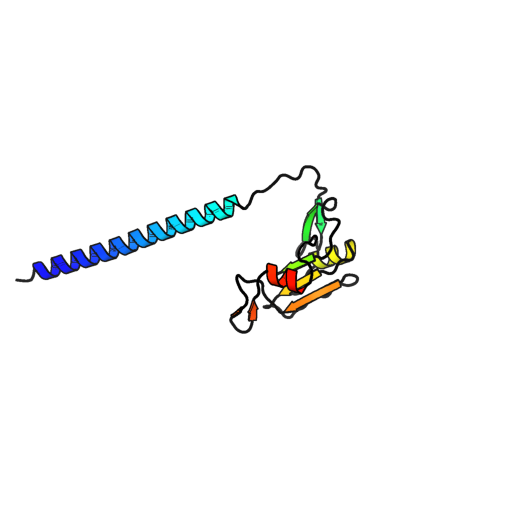HR A CA 1
ATOM 845 C C . THR A 1 111 ? 4.080 0.721 14.644 1.00 93.12 111 THR A C 1
ATOM 847 O O . THR A 1 111 ? 3.969 1.914 14.367 1.00 93.12 111 THR A O 1
ATOM 850 N N . CYS A 1 112 ? 3.056 0.005 15.107 1.00 94.75 112 CYS A N 1
ATOM 851 C CA . CYS A 1 112 ? 1.745 0.580 15.381 1.00 94.75 112 CYS A CA 1
ATOM 852 C C . CYS A 1 112 ? 1.241 0.142 16.754 1.00 94.75 112 CYS A C 1
ATOM 854 O O . CYS A 1 112 ? 0.841 -1.005 16.943 1.00 94.75 112 CYS A O 1
ATOM 856 N N . ASP A 1 113 ? 1.213 1.066 17.713 1.00 94.94 113 ASP A N 1
ATOM 857 C CA . ASP A 1 113 ? 0.741 0.754 19.065 1.00 94.94 113 ASP A CA 1
ATOM 858 C C . ASP A 1 113 ? -0.750 0.406 19.044 1.00 94.94 113 ASP A C 1
ATOM 860 O O . ASP A 1 113 ? -1.563 1.240 18.672 1.00 94.94 113 ASP A O 1
ATOM 864 N N . GLY A 1 114 ? -1.153 -0.803 19.426 1.00 95.50 114 GLY A N 1
ATOM 865 C CA . GLY A 1 114 ? -2.568 -1.207 19.401 1.00 95.50 114 GLY A CA 1
ATOM 866 C C . GLY A 1 114 ? -3.121 -1.559 18.012 1.00 95.50 114 GLY A C 1
ATOM 867 O O . GLY A 1 114 ? -4.316 -1.817 17.891 1.00 95.50 114 GLY A O 1
ATOM 868 N N . GLY A 1 115 ? -2.273 -1.588 16.981 1.00 97.31 115 GLY A N 1
ATOM 869 C CA . GLY A 1 115 ? -2.557 -2.237 15.701 1.00 97.31 115 GLY A CA 1
ATOM 870 C C . GLY A 1 115 ? -1.626 -3.430 15.472 1.00 97.31 115 GLY A C 1
ATOM 871 O O . GLY A 1 115 ? -0.765 -3.741 16.292 1.00 97.31 115 GLY A O 1
ATOM 872 N N . THR A 1 116 ? -1.809 -4.117 14.350 1.00 97.94 116 THR A N 1
ATOM 873 C CA . THR A 1 116 ? -1.028 -5.287 13.940 1.00 97.94 116 THR A CA 1
ATOM 874 C C . THR A 1 116 ? -0.421 -5.049 12.566 1.00 97.94 116 THR A C 1
ATOM 876 O O . THR A 1 116 ? -1.120 -5.055 11.554 1.00 97.94 116 THR A O 1
ATOM 879 N N . PHE A 1 117 ? 0.898 -4.880 12.535 1.00 97.44 117 PHE A N 1
ATOM 880 C CA . PHE A 1 117 ? 1.681 -4.786 11.307 1.00 97.44 117 PHE A CA 1
ATOM 881 C C . PHE A 1 117 ? 2.433 -6.082 11.031 1.00 97.44 117 PHE A C 1
ATOM 883 O O . PHE A 1 117 ? 3.044 -6.666 11.925 1.00 97.44 117 PHE A O 1
ATOM 890 N N . LEU A 1 118 ? 2.397 -6.509 9.770 1.00 96.56 118 LEU A N 1
ATOM 891 C CA . LEU A 1 118 ? 3.120 -7.663 9.252 1.00 96.56 118 LEU A CA 1
ATOM 892 C C . LEU A 1 118 ? 4.041 -7.185 8.130 1.00 96.56 118 LEU A C 1
ATOM 894 O O . LEU A 1 118 ? 3.601 -7.027 6.994 1.00 96.56 118 LEU A O 1
ATOM 898 N N . PHE A 1 119 ? 5.306 -6.924 8.458 1.00 95.81 119 PHE A N 1
ATOM 899 C CA . PHE A 1 119 ? 6.277 -6.388 7.504 1.00 95.81 119 PHE A CA 1
ATOM 900 C C . PHE A 1 119 ? 6.928 -7.479 6.645 1.00 95.81 119 PHE A C 1
ATOM 902 O O . PHE A 1 119 ? 7.430 -8.482 7.157 1.00 95.81 119 PHE A O 1
ATOM 909 N N . HIS A 1 120 ? 7.008 -7.217 5.344 1.00 95.38 120 HIS A N 1
ATOM 910 C CA . HIS A 1 120 ? 7.610 -8.057 4.318 1.00 95.38 120 HIS A CA 1
ATOM 911 C C . HIS A 1 120 ? 8.722 -7.268 3.624 1.00 95.38 120 HIS A C 1
ATOM 913 O O . HIS A 1 120 ? 8.469 -6.239 3.001 1.00 95.38 120 HIS A O 1
ATOM 919 N N . ASN A 1 121 ? 9.957 -7.771 3.702 1.00 94.44 121 ASN A N 1
ATOM 920 C CA . ASN A 1 121 ? 11.108 -7.190 3.001 1.00 94.44 121 ASN A CA 1
ATOM 921 C C . ASN A 1 121 ? 11.109 -7.612 1.521 1.00 94.44 121 ASN A C 1
ATOM 923 O O . ASN A 1 121 ? 11.953 -8.393 1.074 1.00 94.44 121 ASN A O 1
ATOM 927 N N . GLU A 1 122 ? 10.087 -7.174 0.797 1.00 94.75 122 GLU A N 1
ATOM 928 C CA . GLU A 1 122 ? 9.763 -7.601 -0.558 1.00 94.75 122 GLU A CA 1
ATOM 929 C C . GLU A 1 122 ? 9.088 -6.451 -1.308 1.00 94.75 122 GLU A C 1
ATOM 931 O O . GLU A 1 122 ? 8.226 -5.764 -0.763 1.00 94.75 122 GLU A O 1
ATOM 936 N N . CYS A 1 123 ? 9.456 -6.258 -2.574 1.00 95.25 123 CYS A N 1
ATOM 937 C CA . CYS A 1 123 ? 8.815 -5.278 -3.439 1.00 95.25 123 CYS A CA 1
ATOM 938 C C . CYS A 1 123 ? 7.741 -5.900 -4.330 1.00 95.25 123 CYS A C 1
ATOM 940 O O . CYS A 1 123 ? 7.817 -7.064 -4.726 1.00 95.25 123 CYS A O 1
ATOM 942 N N . VAL A 1 124 ? 6.761 -5.083 -4.714 1.00 96.19 124 VAL A N 1
ATOM 943 C CA . VAL A 1 124 ? 5.813 -5.437 -5.772 1.00 96.19 124 VAL A CA 1
ATOM 944 C C . VAL A 1 124 ? 6.466 -5.274 -7.148 1.00 96.19 124 VAL A C 1
ATOM 946 O O . VAL A 1 124 ? 7.167 -4.298 -7.419 1.00 96.19 124 VAL A O 1
ATOM 949 N N . GLY A 1 125 ? 6.250 -6.246 -8.027 1.00 95.69 125 GLY A N 1
ATOM 950 C CA . GLY A 1 125 ? 6.782 -6.290 -9.381 1.00 95.69 125 GLY A CA 1
ATOM 951 C C . GLY A 1 125 ? 5.851 -7.000 -10.362 1.00 95.69 125 GLY A C 1
ATOM 952 O O . GLY A 1 125 ? 4.815 -7.552 -10.005 1.00 95.69 125 GLY A O 1
ATOM 953 N N . ASP A 1 126 ? 6.246 -6.988 -11.632 1.00 95.25 126 ASP A N 1
ATOM 954 C CA . ASP A 1 126 ? 5.530 -7.628 -12.741 1.00 95.25 126 ASP A CA 1
ATOM 955 C C . ASP A 1 126 ? 5.680 -9.158 -12.760 1.00 95.25 126 ASP A C 1
ATOM 957 O O . ASP A 1 126 ? 4.910 -9.865 -13.406 1.00 95.25 126 ASP A O 1
ATOM 961 N N . ARG A 1 127 ? 6.693 -9.672 -12.060 1.00 96.56 127 ARG A N 1
ATOM 962 C CA . ARG A 1 127 ? 7.019 -11.093 -11.941 1.00 96.56 127 ARG A CA 1
ATOM 963 C C . ARG A 1 127 ? 7.896 -11.336 -10.723 1.00 96.56 127 ARG A C 1
ATOM 965 O O . ARG A 1 127 ? 8.590 -10.429 -10.264 1.00 96.56 127 ARG A O 1
ATOM 972 N N . THR A 1 128 ? 7.952 -12.589 -10.293 1.00 97.94 128 THR A N 1
ATOM 973 C CA . THR A 1 128 ? 8.925 -13.044 -9.303 1.00 97.94 128 THR A CA 1
ATOM 974 C C . THR A 1 128 ? 10.345 -12.912 -9.856 1.00 97.94 128 THR A C 1
ATOM 976 O O . THR A 1 128 ? 10.677 -13.523 -10.875 1.00 97.94 128 THR A O 1
ATOM 979 N N . ALA A 1 129 ? 11.187 -12.100 -9.219 1.00 97.81 129 ALA A N 1
ATOM 980 C CA . ALA A 1 129 ? 12.578 -11.916 -9.627 1.00 97.81 129 ALA A CA 1
ATOM 981 C C . ALA A 1 129 ? 13.429 -11.288 -8.520 1.00 97.81 129 ALA A C 1
ATOM 983 O O . ALA A 1 129 ? 12.959 -10.444 -7.764 1.00 97.81 129 ALA A O 1
ATOM 984 N N . TYR A 1 130 ? 14.722 -11.611 -8.508 1.00 97.19 130 TYR A N 1
ATOM 985 C CA . TYR A 1 130 ? 15.718 -10.800 -7.813 1.00 97.19 130 TYR A CA 1
ATOM 986 C C . TYR A 1 130 ? 16.284 -9.745 -8.770 1.00 97.19 130 TYR A C 1
ATOM 988 O O . TYR A 1 130 ? 16.766 -10.084 -9.852 1.00 97.19 130 TYR A O 1
ATOM 996 N N . LYS A 1 131 ? 16.227 -8.468 -8.381 1.00 94.88 131 LYS A N 1
ATOM 997 C CA . LYS A 1 131 ? 16.819 -7.337 -9.115 1.00 94.88 131 LYS A CA 1
ATOM 998 C C . LYS A 1 131 ? 17.570 -6.460 -8.118 1.00 94.88 131 LYS A C 1
ATOM 1000 O O . LYS A 1 131 ? 17.003 -6.090 -7.098 1.00 94.88 131 LYS A O 1
ATOM 1005 N N . GLU A 1 132 ? 18.839 -6.157 -8.393 1.00 91.94 132 GLU A N 1
ATOM 1006 C CA . GLU A 1 132 ? 19.670 -5.287 -7.538 1.00 91.94 132 GLU A CA 1
ATOM 1007 C C . GLU A 1 132 ? 19.624 -5.671 -6.046 1.00 91.94 132 GLU A C 1
ATOM 1009 O O . GLU A 1 132 ? 19.365 -4.839 -5.179 1.00 91.94 132 GLU A O 1
ATOM 1014 N N . SER A 1 133 ? 19.823 -6.961 -5.753 1.00 92.50 133 SER A N 1
ATOM 1015 C CA . SER A 1 133 ? 19.790 -7.528 -4.392 1.00 92.50 133 SER A CA 1
ATOM 1016 C C . SER A 1 133 ? 18.446 -7.423 -3.660 1.00 92.50 133 SER A C 1
ATOM 1018 O O . SER A 1 133 ? 18.384 -7.677 -2.459 1.00 92.50 133 SER A O 1
ATOM 1020 N N . ARG A 1 134 ? 17.360 -7.102 -4.367 1.00 95.31 134 ARG A N 1
ATOM 1021 C CA . ARG A 1 134 ? 16.004 -7.023 -3.819 1.00 95.31 134 ARG A CA 1
ATOM 1022 C C . ARG A 1 134 ? 15.112 -8.077 -4.444 1.00 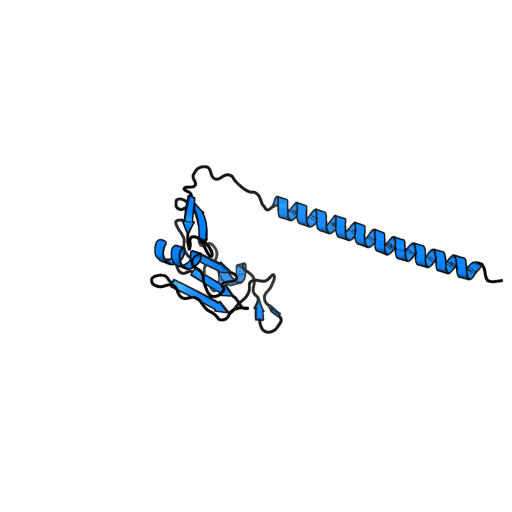95.31 134 ARG A C 1
ATOM 1024 O O . ARG A 1 134 ? 15.218 -8.361 -5.639 1.00 95.31 134 ARG A O 1
ATOM 1031 N N . PHE A 1 135 ? 14.238 -8.649 -3.626 1.00 96.38 135 PHE A N 1
ATOM 1032 C CA . PHE A 1 135 ? 13.228 -9.588 -4.086 1.00 96.38 135 PHE A CA 1
ATOM 1033 C C . PHE A 1 135 ? 11.976 -8.829 -4.524 1.00 96.38 135 PHE A C 1
ATOM 1035 O O . PHE A 1 135 ? 11.454 -7.997 -3.783 1.00 96.38 135 PHE A O 1
ATOM 1042 N N . PHE A 1 136 ? 11.517 -9.125 -5.734 1.00 97.69 136 PHE A N 1
ATOM 1043 C CA . PHE A 1 136 ? 10.263 -8.649 -6.293 1.00 97.69 136 PHE A CA 1
ATOM 1044 C C . PHE A 1 136 ? 9.332 -9.834 -6.492 1.00 97.69 136 PHE A C 1
ATOM 1046 O O . PHE A 1 136 ? 9.766 -10.884 -6.974 1.00 97.69 136 PHE A O 1
ATOM 1053 N N . ASP A 1 137 ? 8.054 -9.642 -6.199 1.00 97.94 137 ASP A N 1
ATOM 1054 C CA . ASP A 1 137 ? 7.005 -10.595 -6.538 1.00 97.94 137 ASP A CA 1
ATOM 1055 C C . ASP A 1 137 ? 5.748 -9.881 -7.027 1.00 97.94 137 ASP A C 1
ATOM 1057 O O . ASP A 1 137 ? 5.605 -8.666 -6.904 1.00 97.94 137 ASP A O 1
ATOM 1061 N N . THR A 1 138 ? 4.823 -10.638 -7.602 1.00 97.31 138 THR A N 1
ATOM 1062 C CA . THR A 1 138 ? 3.550 -10.080 -8.058 1.00 97.31 138 THR A CA 1
ATOM 1063 C C . THR A 1 138 ? 2.619 -9.782 -6.884 1.00 97.31 138 THR A C 1
ATOM 1065 O O . THR A 1 138 ? 2.621 -10.496 -5.877 1.00 97.31 138 THR A O 1
ATOM 1068 N N . LEU A 1 139 ? 1.762 -8.769 -7.049 1.00 96.00 139 LEU A N 1
ATOM 1069 C CA . LEU A 1 139 ? 0.679 -8.465 -6.106 1.00 96.00 139 LEU A CA 1
ATOM 1070 C C . LEU A 1 139 ? -0.189 -9.707 -5.835 1.00 96.00 139 LEU A C 1
ATOM 1072 O O . LEU A 1 139 ? -0.521 -10.012 -4.692 1.00 96.00 139 LEU A O 1
ATOM 1076 N N . GLU A 1 140 ? -0.507 -10.474 -6.881 1.00 96.19 140 GLU A N 1
ATOM 1077 C CA . GLU A 1 140 ? -1.288 -11.706 -6.760 1.00 96.19 140 GLU A CA 1
ATOM 1078 C C . GLU A 1 140 ? -0.582 -12.758 -5.892 1.00 96.19 140 GLU A C 1
ATOM 1080 O O . GLU A 1 140 ? -1.204 -13.360 -5.014 1.00 96.19 140 GLU A O 1
ATOM 1085 N N . ASN A 1 141 ? 0.722 -12.971 -6.095 1.00 97.81 141 ASN A N 1
ATOM 1086 C CA . ASN A 1 141 ? 1.493 -13.911 -5.285 1.00 97.81 141 ASN A CA 1
ATOM 1087 C C . ASN A 1 141 ? 1.580 -13.459 -3.828 1.00 97.81 141 ASN A C 1
ATOM 1089 O O . ASN A 1 141 ? 1.487 -14.297 -2.937 1.00 97.81 141 ASN A O 1
ATOM 1093 N N . GLN A 1 142 ? 1.724 -12.162 -3.562 1.00 97.56 142 GLN A N 1
ATOM 1094 C CA . GLN A 1 142 ? 1.725 -11.615 -2.202 1.00 97.56 142 GLN A CA 1
ATOM 1095 C C . GLN A 1 142 ? 0.399 -11.875 -1.489 1.00 97.56 142 GLN A C 1
ATOM 1097 O O . GLN A 1 142 ? 0.388 -12.463 -0.407 1.00 97.56 142 GLN A O 1
ATOM 1102 N N . ILE A 1 143 ? -0.721 -11.560 -2.144 1.00 97.06 143 ILE A N 1
ATOM 1103 C CA . ILE A 1 143 ? -2.068 -11.852 -1.638 1.00 97.06 143 ILE A CA 1
ATOM 1104 C C . ILE A 1 143 ? -2.245 -13.357 -1.382 1.00 97.06 143 ILE A C 1
ATOM 1106 O O . ILE A 1 143 ? -2.779 -13.765 -0.348 1.00 97.06 143 ILE A O 1
ATOM 1110 N N . ARG A 1 144 ? -1.755 -14.203 -2.294 1.00 97.19 144 ARG A N 1
ATOM 1111 C CA . ARG A 1 144 ? -1.789 -15.667 -2.171 1.00 97.19 144 ARG A CA 1
ATOM 1112 C C . ARG A 1 144 ? -0.958 -16.194 -1.010 1.00 97.19 144 ARG A C 1
ATOM 1114 O O . ARG A 1 144 ? -1.466 -17.015 -0.251 1.00 97.19 144 ARG A O 1
ATOM 1121 N N . LYS A 1 145 ? 0.280 -15.725 -0.853 1.00 96.94 145 LYS A N 1
ATOM 1122 C CA . LYS A 1 145 ? 1.189 -16.108 0.242 1.00 96.94 145 LYS A CA 1
ATOM 1123 C C . LYS A 1 145 ? 0.596 -15.769 1.609 1.00 96.94 145 LYS A C 1
ATOM 1125 O O . LYS A 1 145 ? 0.764 -16.541 2.545 1.00 96.94 145 LYS A O 1
ATOM 1130 N N . ASN A 1 146 ? -0.158 -14.675 1.695 1.00 96.94 146 ASN A N 1
ATOM 1131 C CA . ASN A 1 146 ? -0.862 -14.273 2.912 1.00 96.94 146 ASN A CA 1
ATOM 1132 C C . ASN A 1 146 ? -2.188 -15.024 3.135 1.00 96.94 146 ASN A C 1
ATOM 1134 O O . ASN A 1 146 ? -2.847 -14.808 4.143 1.00 96.94 146 ASN A O 1
ATOM 1138 N N . GLY A 1 147 ? -2.606 -15.904 2.217 1.00 96.31 147 GLY A N 1
ATOM 1139 C CA . GLY A 1 147 ? -3.865 -16.648 2.334 1.00 96.31 147 GLY A CA 1
ATOM 1140 C C . GLY A 1 147 ? -5.116 -15.819 2.023 1.00 96.31 147 GLY A C 1
ATOM 1141 O O . GLY A 1 147 ? -6.221 -16.210 2.399 1.00 96.31 147 GLY A O 1
ATOM 1142 N N . HIS A 1 148 ? -4.964 -14.686 1.330 1.00 96.00 148 HIS A N 1
ATOM 1143 C CA . HIS A 1 148 ? -6.034 -13.710 1.109 1.00 96.00 148 HIS A CA 1
ATOM 1144 C C . HIS A 1 148 ? -6.668 -13.764 -0.292 1.00 96.00 148 HIS A C 1
ATOM 1146 O O . HIS A 1 148 ? -7.404 -12.861 -0.687 1.00 96.00 148 HIS A O 1
ATOM 1152 N N . ILE A 1 149 ? -6.440 -14.836 -1.056 1.00 94.31 149 ILE A N 1
ATOM 1153 C CA . ILE A 1 149 ? -7.140 -15.034 -2.335 1.00 94.31 149 ILE A CA 1
ATOM 1154 C C . ILE A 1 149 ? -8.648 -15.129 -2.084 1.00 94.31 149 ILE A C 1
ATOM 1156 O O . ILE A 1 149 ? -9.105 -15.949 -1.289 1.00 94.31 149 ILE A O 1
ATOM 1160 N N . GLY A 1 150 ? -9.413 -14.277 -2.771 1.00 88.69 150 GLY A N 1
ATOM 1161 C CA . GLY A 1 150 ? -10.871 -14.203 -2.638 1.00 88.69 150 GLY A CA 1
ATOM 1162 C C . GLY A 1 150 ? -11.369 -13.578 -1.328 1.00 88.69 150 GLY A C 1
ATOM 1163 O O . GLY A 1 150 ? -12.562 -13.670 -1.042 1.00 88.69 150 GLY A O 1
ATOM 1164 N N . ARG A 1 151 ? -10.483 -12.969 -0.529 1.00 87.75 151 ARG A N 1
ATOM 1165 C CA . ARG A 1 151 ? -10.832 -12.211 0.685 1.00 87.75 151 ARG A CA 1
ATOM 1166 C C . ARG A 1 151 ? -11.126 -10.747 0.367 1.00 87.75 151 ARG A C 1
ATOM 1168 O O . ARG A 1 151 ? -10.821 -10.286 -0.734 1.00 87.75 151 ARG A O 1
ATOM 1175 N N . ARG A 1 152 ? -11.738 -10.027 1.314 1.00 82.94 152 ARG A N 1
ATOM 1176 C CA . ARG A 1 152 ? -11.980 -8.581 1.178 1.00 82.94 152 ARG A CA 1
ATOM 1177 C C . ARG A 1 152 ? -10.784 -7.817 1.740 1.00 82.94 152 ARG A C 1
ATOM 1179 O O . ARG A 1 152 ? -10.448 -7.986 2.912 1.00 82.94 152 ARG A O 1
ATOM 1186 N N . LEU A 1 153 ? -10.146 -7.033 0.875 1.00 84.62 153 LEU A N 1
ATOM 1187 C CA . LEU A 1 153 ? -8.901 -6.298 1.106 1.00 84.62 153 LEU A CA 1
ATOM 1188 C C . LEU A 1 153 ? -9.112 -4.796 0.928 1.00 84.62 153 LEU A C 1
ATOM 1190 O O . LEU A 1 153 ? -10.020 -4.445 0.138 1.00 84.62 153 LEU A O 1
#

Foldseek 3Di:
DCPPVVVVVVVVVVVVVVVVVVVVVVVVVVVVVVVVVVVVVPDDDDDPQFDWDWFFDDPPLIDTGRPVPQPPAAEAEAAQDALDNRRRLRVQQVNVHEYEYEDQPHPNQYDHDNGHYDYDNEHEDPAFDDDPNGTYHHPVVVCVVVVNVVHRD

Secondary structure (DSSP, 8-state):
--HHHHHHHHHHHHHHHHHHHHHHHHHHHHHHHHHHHHHHH------TT--EEEES-SSSS-EEEETTTS-S-S-EEEES--S--HHHHHHHHHH--EEEEE-SS-------TTSEEEEE--EE-SSSEEETTEEEE-HHHHHHHTT-TTS--

pLDDT: mean 91.13, std 8.24, range [51.59, 98.06]

Sequence (153 aa):
MKRPSIRITFAVVALAAAAVLIGDLARHAAGRKLREAILAELQPVALKNCTLKRFGSANDGGYLMCENLVEPLDAGYSYGVGSNDDWGCDVSRRYHVPVHQYDCFDPARPTCDGGTFLFHNECVGDRTAYKESRFFDTLENQIRKNGHIGRRL